Protein AF-A0A075FY60-F1 (afdb_monomer_lite)

Sequence (67 aa):
MWKKPEVSHENVESNKEADDDSTALMKLENKLEKLTDELSEESNHEKQELILRSINSLVEIIKKLKK

pLDDT: mean 80.8, std 21.1, range [40.97, 98.12]

Secondary structure (DSSP, 8-state):
-----------------S-HHHHHHHHHHHHHHHHHHHHHH---HHHHHHHHHHHHHHHHHHHHHT-

Foldseek 3Di:
DDDDDDDDPDDDDDDDPDCPLVVVLVVLVVVLVVLVVVLVPDPDPVVNVVSVVVNVVSVVVSVVSVD

Radius of gyration: 21.78 Å; chains: 1; bounding box: 46×61×29 Å

Structure (mmCIF, N/CA/C/O backbone):
data_AF-A0A075FY60-F1
#
_entry.id   AF-A0A075FY60-F1
#
loop_
_atom_site.group_PDB
_atom_site.id
_atom_site.type_symbol
_atom_site.label_atom_id
_atom_site.label_alt_id
_atom_site.label_comp_id
_atom_site.label_asym_id
_atom_site.label_entity_id
_atom_site.label_seq_id
_atom_site.pdbx_PDB_ins_code
_atom_site.Cartn_x
_atom_site.Cartn_y
_atom_site.Cartn_z
_atom_site.occupancy
_atom_site.B_iso_or_equiv
_atom_site.auth_seq_id
_atom_site.auth_comp_id
_atom_site.auth_asym_id
_atom_site.auth_atom_id
_atom_site.pdbx_PDB_model_num
ATOM 1 N N . MET A 1 1 ? -31.964 57.883 -7.987 1.00 41.44 1 MET A N 1
ATOM 2 C CA . MET A 1 1 ? -32.342 56.515 -7.570 1.00 41.44 1 MET A CA 1
ATOM 3 C C . MET A 1 1 ? -31.073 55.722 -7.315 1.00 41.44 1 MET A C 1
ATOM 5 O O . MET A 1 1 ? -30.390 55.396 -8.272 1.00 41.44 1 MET A O 1
ATOM 9 N N . TRP A 1 2 ? -30.720 55.473 -6.053 1.00 40.97 2 TRP A N 1
ATOM 10 C CA . TRP A 1 2 ? -29.654 54.544 -5.661 1.00 40.97 2 TRP A CA 1
ATOM 11 C C . TRP A 1 2 ? -30.249 53.515 -4.700 1.00 40.97 2 TRP A C 1
ATOM 13 O O . TRP A 1 2 ? -30.853 53.926 -3.714 1.00 40.97 2 TRP A O 1
ATOM 23 N N . LYS A 1 3 ? -30.021 52.224 -4.973 1.00 50.31 3 LYS A N 1
ATOM 24 C CA . LYS A 1 3 ? -29.672 51.163 -4.010 1.00 50.31 3 LYS A CA 1
ATOM 25 C C . LYS A 1 3 ? -28.996 50.012 -4.782 1.00 50.31 3 LYS A C 1
ATOM 27 O O . LYS A 1 3 ? -29.542 49.521 -5.760 1.00 50.31 3 LYS A O 1
ATOM 32 N N . LYS A 1 4 ? -27.772 49.663 -4.366 1.00 58.59 4 LYS A N 1
ATOM 33 C CA . LYS A 1 4 ? -27.057 48.391 -4.628 1.00 58.59 4 LYS A CA 1
ATOM 34 C C . LYS A 1 4 ? -27.467 47.369 -3.533 1.00 58.59 4 LYS A C 1
ATOM 36 O O . LYS A 1 4 ? -28.102 47.802 -2.570 1.00 58.59 4 LYS A O 1
ATOM 41 N N . PRO A 1 5 ? -26.866 46.167 -3.471 1.00 52.19 5 PRO A N 1
ATOM 42 C CA . PRO A 1 5 ? -26.879 45.043 -4.413 1.00 52.19 5 PRO A CA 1
ATOM 43 C C . PRO A 1 5 ? -27.501 43.795 -3.736 1.00 52.19 5 PRO A C 1
ATOM 45 O O . PRO A 1 5 ? -27.334 43.606 -2.533 1.00 52.19 5 PRO A O 1
ATOM 48 N N . GLU A 1 6 ? -28.178 42.915 -4.472 1.00 52.59 6 GLU A N 1
ATOM 49 C CA . GLU A 1 6 ? -28.667 41.652 -3.896 1.00 52.59 6 GLU A CA 1
ATOM 50 C C . GLU A 1 6 ? -27.574 40.583 -3.960 1.00 52.59 6 GLU A C 1
ATOM 52 O O . GLU A 1 6 ?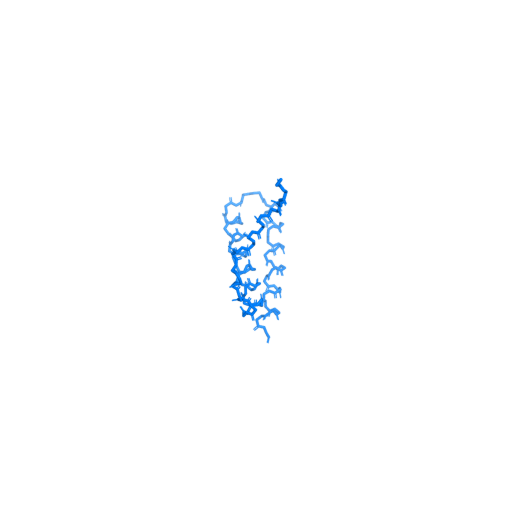 -27.249 40.028 -5.008 1.00 52.59 6 GLU A O 1
ATOM 57 N N . VAL A 1 7 ? -26.967 40.356 -2.796 1.00 56.84 7 VAL A N 1
ATOM 58 C CA . VAL A 1 7 ? -26.245 39.135 -2.457 1.00 56.84 7 VAL A CA 1
ATOM 59 C C . VAL A 1 7 ? -27.296 38.132 -1.998 1.00 56.84 7 VAL A C 1
ATOM 61 O O . VAL A 1 7 ? -27.868 38.304 -0.925 1.00 56.84 7 VAL A O 1
ATOM 64 N N . SER A 1 8 ? -27.512 37.075 -2.773 1.00 55.47 8 SER A N 1
ATOM 65 C CA . SER A 1 8 ? -28.248 35.897 -2.312 1.00 55.47 8 SER A CA 1
ATOM 66 C C . SER A 1 8 ? -27.274 34.730 -2.249 1.00 55.47 8 SER A C 1
ATOM 68 O O . SER A 1 8 ? -27.084 33.978 -3.201 1.00 55.47 8 SER A O 1
ATOM 70 N N . HIS A 1 9 ? -26.603 34.645 -1.100 1.00 50.81 9 HIS A N 1
ATOM 71 C CA . HIS A 1 9 ? -26.002 33.419 -0.598 1.00 50.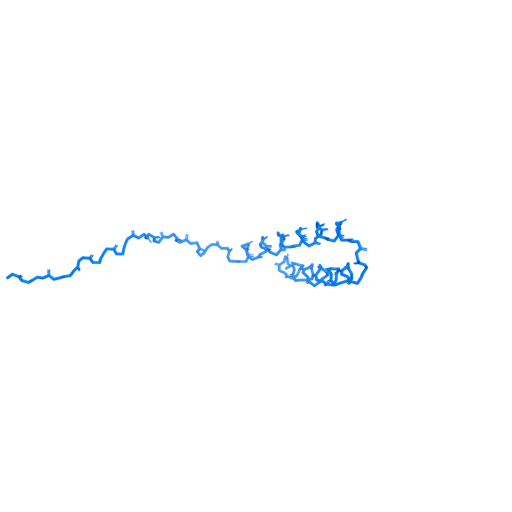81 9 HIS A CA 1
ATOM 72 C C . HIS A 1 9 ? -27.127 32.427 -0.288 1.00 50.81 9 HIS A C 1
ATOM 74 O O . HIS A 1 9 ? -27.641 32.414 0.822 1.00 50.81 9 HIS A O 1
ATOM 80 N N . GLU A 1 10 ? -27.495 31.593 -1.255 1.00 52.34 10 GLU A N 1
ATOM 81 C CA . GLU A 1 10 ? -28.321 30.410 -1.008 1.00 52.34 10 GLU A CA 1
ATOM 82 C C . GLU A 1 10 ? -27.784 29.225 -1.816 1.00 52.34 10 GLU A C 1
ATOM 84 O O . GLU A 1 10 ? -28.153 28.965 -2.959 1.00 52.34 10 GLU A O 1
ATOM 89 N N . ASN A 1 11 ? -26.862 28.495 -1.199 1.00 45.09 11 ASN A N 1
ATOM 90 C CA . ASN A 1 11 ? -26.884 27.038 -1.253 1.00 45.09 11 ASN A CA 1
ATOM 91 C C . ASN A 1 11 ? -26.374 26.546 0.102 1.00 45.09 11 ASN A C 1
ATOM 93 O O . ASN A 1 11 ? -25.178 26.542 0.371 1.00 45.09 11 ASN A O 1
ATOM 97 N N . VAL A 1 12 ? -27.296 26.540 1.061 1.00 48.53 12 VAL A N 1
ATOM 98 C CA . VAL A 1 12 ? -27.908 25.312 1.584 1.00 48.53 12 VAL A CA 1
ATOM 99 C C . VAL A 1 12 ? -26.894 24.541 2.421 1.00 48.53 12 VAL A C 1
ATOM 101 O O . VAL A 1 12 ? -26.053 23.797 1.921 1.00 48.53 12 VAL A O 1
ATOM 104 N N . GLU A 1 13 ? -27.030 24.743 3.730 1.00 50.78 13 GLU A N 1
ATOM 105 C CA . GLU A 1 13 ? -26.645 23.786 4.756 1.00 50.78 13 GLU A CA 1
ATOM 106 C C . GLU A 1 13 ? -26.989 22.363 4.301 1.00 50.78 13 GLU A C 1
ATOM 108 O O . GLU A 1 13 ? -28.154 21.988 4.193 1.00 50.78 13 GLU A O 1
ATOM 113 N N . SER A 1 14 ? -25.968 21.538 4.093 1.00 45.69 14 SER A N 1
ATOM 114 C CA . SER A 1 14 ? -26.114 20.105 4.304 1.00 45.69 14 SER A CA 1
ATOM 115 C C . SER A 1 14 ? -25.197 19.725 5.448 1.00 45.69 14 SER A C 1
ATOM 117 O O . SER A 1 14 ? -24.049 19.336 5.250 1.00 45.69 14 SER A O 1
ATOM 119 N N . ASN A 1 15 ? -25.753 19.847 6.650 1.00 51.06 15 ASN A N 1
ATOM 120 C CA . ASN A 1 15 ? -25.422 19.037 7.813 1.00 51.06 15 ASN A CA 1
ATOM 121 C C . ASN A 1 15 ? -24.862 17.663 7.407 1.00 51.06 15 ASN A C 1
ATOM 123 O O . ASN A 1 15 ? -25.604 16.811 6.916 1.00 51.06 15 ASN A O 1
ATOM 127 N N . LYS A 1 16 ? -23.564 17.450 7.632 1.00 50.34 16 LYS A N 1
ATOM 128 C CA . LYS A 1 16 ? -22.962 16.128 7.839 1.00 50.34 16 LYS A CA 1
ATOM 129 C C . LYS A 1 16 ? -21.862 16.239 8.892 1.00 50.34 16 LYS A C 1
ATOM 131 O O . LYS A 1 16 ? -20.729 15.839 8.671 1.00 50.34 16 LYS A O 1
ATOM 136 N N . GLU A 1 17 ? -22.228 16.730 10.071 1.00 46.47 17 GLU A N 1
ATOM 137 C CA . GLU A 1 17 ? -21.554 16.364 11.328 1.00 46.47 17 GLU A CA 1
ATOM 138 C C . GLU A 1 17 ? -22.006 14.964 11.783 1.00 46.47 17 GLU A C 1
ATOM 140 O O . GLU A 1 17 ? -22.328 14.714 12.939 1.00 46.47 17 GLU A O 1
ATOM 145 N N . ALA A 1 18 ? -22.087 14.036 10.834 1.00 48.34 18 ALA A N 1
ATOM 146 C CA . ALA A 1 18 ? -22.287 12.632 11.102 1.00 48.34 18 ALA A CA 1
ATOM 147 C C . ALA A 1 18 ? -21.101 11.924 10.453 1.00 48.34 18 ALA A C 1
ATOM 149 O O . ALA A 1 18 ? -21.047 11.792 9.230 1.00 48.34 18 ALA A O 1
ATOM 150 N N . ASP A 1 19 ? -20.176 11.492 11.311 1.00 50.06 19 ASP A N 1
ATOM 151 C CA . ASP A 1 19 ? -19.142 10.498 11.025 1.00 50.06 19 ASP A CA 1
ATOM 152 C C . ASP A 1 19 ? -17.860 10.999 10.317 1.00 50.06 19 ASP A C 1
ATOM 154 O O . ASP A 1 19 ? -17.446 10.499 9.265 1.00 50.06 19 ASP A O 1
ATOM 158 N N . ASP A 1 20 ? -17.176 11.977 10.927 1.00 59.03 20 ASP A N 1
ATOM 159 C CA . ASP A 1 20 ? -15.825 12.402 10.507 1.00 59.03 20 ASP A CA 1
ATOM 160 C C . ASP A 1 20 ? -14.824 11.227 10.572 1.00 59.03 20 ASP A C 1
ATOM 162 O O . ASP A 1 20 ? -14.057 11.001 9.633 1.00 59.03 20 ASP A O 1
ATOM 166 N N . ASP A 1 21 ? -14.932 10.379 11.602 1.00 59.59 21 ASP A N 1
ATOM 167 C CA . ASP A 1 21 ? -14.099 9.180 11.762 1.00 59.59 21 ASP A CA 1
ATOM 168 C C . ASP A 1 21 ? -14.384 8.110 10.697 1.00 59.59 21 ASP A C 1
ATOM 170 O O . ASP A 1 21 ? -13.449 7.558 10.115 1.00 59.59 21 ASP A O 1
ATOM 174 N N . SER A 1 22 ? -15.655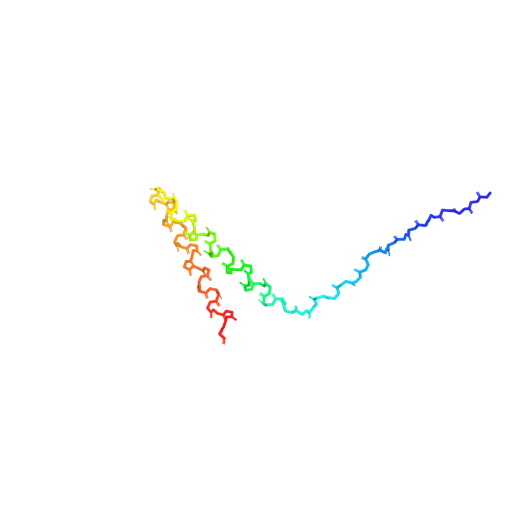 7.843 10.372 1.00 70.69 22 SER A N 1
ATOM 175 C CA . SER A 1 22 ? -16.028 6.894 9.307 1.00 70.69 22 SER A CA 1
ATOM 176 C C . SER A 1 22 ? -15.572 7.389 7.929 1.00 70.69 22 SER A C 1
ATOM 178 O O . SER A 1 22 ? -15.046 6.626 7.116 1.00 70.69 22 SER A O 1
ATOM 180 N N . THR A 1 23 ? -15.658 8.702 7.691 1.00 85.56 23 THR A N 1
ATOM 181 C CA . THR A 1 23 ? -15.167 9.332 6.458 1.00 85.56 23 THR A CA 1
ATOM 182 C C . THR A 1 23 ? -13.637 9.295 6.366 1.00 85.56 23 THR A C 1
ATOM 184 O O .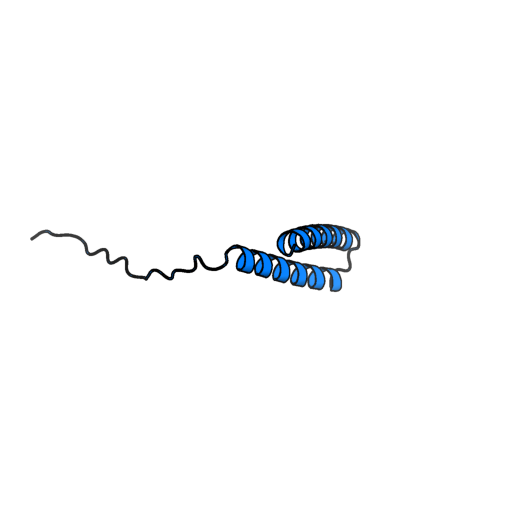 THR A 1 23 ? -13.083 9.070 5.285 1.00 85.56 23 THR A O 1
ATOM 187 N N . ALA A 1 24 ? -12.929 9.503 7.479 1.00 87.81 24 ALA A N 1
ATOM 188 C CA . ALA A 1 24 ? -11.474 9.405 7.547 1.00 87.81 24 ALA A CA 1
ATOM 189 C C . ALA A 1 24 ? -10.992 7.960 7.352 1.00 87.81 24 ALA A C 1
ATOM 191 O O . ALA A 1 24 ? -10.073 7.722 6.564 1.00 87.81 24 ALA A O 1
ATOM 192 N N . LEU A 1 25 ? -11.649 6.996 7.999 1.00 91.62 25 LEU A N 1
ATOM 193 C CA . LEU A 1 25 ? -11.377 5.570 7.846 1.00 91.62 25 LEU A CA 1
ATOM 194 C C . LEU A 1 25 ? -11.565 5.127 6.392 1.00 91.62 25 LEU A C 1
ATOM 196 O O . LEU A 1 25 ? -10.648 4.548 5.815 1.00 91.62 25 LEU A O 1
ATOM 200 N N . MET A 1 26 ? -12.686 5.496 5.767 1.00 91.75 26 MET A N 1
ATOM 201 C CA . MET A 1 26 ? -12.966 5.184 4.363 1.00 91.75 26 MET A CA 1
ATOM 202 C C . MET A 1 26 ? -11.902 5.773 3.422 1.00 91.75 26 MET A C 1
ATOM 204 O O . MET A 1 26 ? -11.442 5.113 2.492 1.00 91.75 26 MET A O 1
ATOM 208 N N . LYS A 1 27 ? -11.449 7.012 3.663 1.00 94.31 27 LYS A N 1
ATOM 209 C CA . LYS A 1 27 ? -10.360 7.623 2.877 1.00 94.31 27 LYS A CA 1
ATOM 210 C C . LYS A 1 27 ? -9.039 6.868 3.033 1.00 94.31 27 LYS A C 1
ATOM 212 O O . LYS A 1 27 ? -8.300 6.741 2.055 1.00 94.31 27 LYS A O 1
ATOM 217 N N . LEU A 1 28 ? -8.727 6.397 4.239 1.00 95.19 28 LEU A N 1
ATOM 218 C CA . LEU A 1 28 ? -7.518 5.619 4.510 1.00 95.19 28 LEU A CA 1
ATOM 219 C C . LEU A 1 28 ? -7.576 4.239 3.848 1.00 95.19 28 LEU A C 1
ATOM 221 O O . LEU A 1 28 ? -6.582 3.821 3.259 1.00 95.19 28 LEU A O 1
ATOM 225 N N . GLU A 1 29 ? -8.730 3.574 3.883 1.00 94.69 29 GLU A N 1
ATOM 226 C CA . GLU A 1 29 ? -8.963 2.294 3.202 1.00 94.69 29 GLU A CA 1
ATOM 227 C C . GLU A 1 29 ? -8.827 2.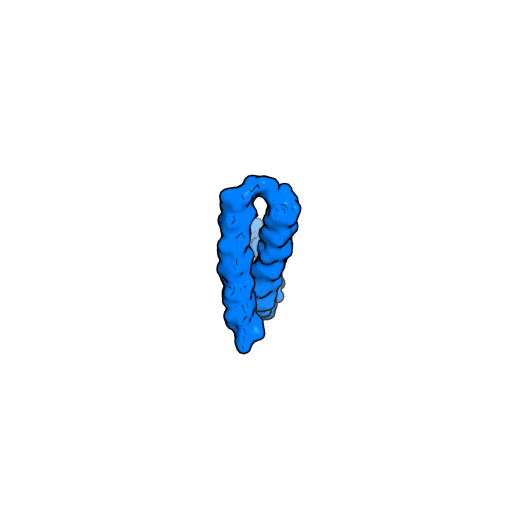433 1.682 1.00 94.69 29 GLU A C 1
ATOM 229 O O . GLU A 1 29 ? -8.062 1.691 1.071 1.00 94.69 29 GLU A O 1
ATOM 234 N N . ASN A 1 30 ? -9.437 3.460 1.083 1.00 96.38 30 ASN A N 1
ATOM 235 C CA . ASN A 1 30 ? -9.286 3.743 -0.349 1.00 96.38 30 ASN A CA 1
ATOM 236 C C . ASN A 1 30 ? -7.826 4.036 -0.738 1.00 96.38 30 ASN A C 1
ATOM 238 O O . ASN A 1 30 ? -7.380 3.712 -1.837 1.00 96.38 30 ASN A O 1
ATOM 242 N N . LYS A 1 31 ? -7.058 4.699 0.137 1.00 96.69 31 LYS A N 1
ATOM 243 C CA . LYS A 1 31 ? -5.634 4.961 -0.115 1.00 96.69 31 LYS A CA 1
ATOM 244 C C . LYS A 1 31 ? -4.796 3.686 -0.003 1.00 96.69 31 LYS A C 1
ATOM 246 O O . LYS A 1 31 ? -3.838 3.530 -0.754 1.00 96.69 31 LYS A O 1
ATOM 251 N N . LEU A 1 32 ? -5.146 2.801 0.927 1.00 97.38 32 LEU A N 1
ATOM 252 C CA . LEU A 1 32 ? -4.505 1.502 1.096 1.00 97.38 32 LEU A CA 1
ATOM 253 C C . LEU A 1 32 ? -4.726 0.606 -0.129 1.00 97.38 32 LEU A C 1
ATOM 255 O O . LEU A 1 32 ? -3.774 -0.023 -0.584 1.00 97.38 32 LEU A O 1
ATOM 259 N N . GLU A 1 33 ? -5.944 0.590 -0.673 1.00 97.25 33 GLU A N 1
ATOM 260 C CA . GLU A 1 33 ? -6.278 -0.114 -1.917 1.00 97.25 33 GLU A CA 1
ATOM 261 C C . GLU A 1 33 ? -5.393 0.376 -3.070 1.00 97.25 33 GLU A C 1
ATOM 263 O O . GLU A 1 33 ? -4.613 -0.399 -3.612 1.00 97.25 33 GLU A O 1
ATOM 268 N N . LYS A 1 34 ? -5.373 1.690 -3.328 1.00 97.75 34 LYS A N 1
ATOM 269 C CA . LYS A 1 34 ? -4.543 2.281 -4.393 1.00 97.75 34 LYS A CA 1
ATOM 270 C C . LYS A 1 34 ? -3.059 1.961 -4.270 1.00 97.75 34 LYS A C 1
ATOM 272 O O . LYS A 1 34 ? -2.425 1.632 -5.259 1.00 97.75 34 LYS A O 1
ATOM 277 N N . LEU A 1 35 ? -2.494 2.053 -3.066 1.00 97.81 35 LEU A N 1
ATOM 278 C CA . LEU A 1 35 ? -1.080 1.724 -2.862 1.00 97.81 35 LEU A CA 1
ATOM 279 C C . LEU A 1 35 ? -0.802 0.235 -3.081 1.00 97.81 35 LEU A C 1
ATOM 281 O O . LEU A 1 35 ? 0.296 -0.122 -3.496 1.00 97.81 35 LEU A O 1
ATOM 285 N N . THR A 1 36 ? -1.775 -0.628 -2.796 1.00 96.88 36 THR A N 1
ATOM 286 C CA . THR A 1 36 ? -1.662 -2.067 -3.050 1.00 96.88 36 THR A CA 1
ATOM 287 C C . THR A 1 36 ? -1.700 -2.356 -4.550 1.00 96.88 36 THR A C 1
ATOM 289 O O . THR A 1 36 ? -0.879 -3.137 -5.031 1.00 96.88 36 THR A O 1
ATOM 292 N N . ASP A 1 37 ? -2.572 -1.671 -5.291 1.00 97.81 37 ASP A N 1
ATOM 293 C CA . ASP A 1 37 ? -2.621 -1.739 -6.753 1.00 97.81 37 ASP A CA 1
ATOM 294 C C . ASP A 1 37 ? -1.312 -1.221 -7.368 1.00 97.81 37 ASP A C 1
ATOM 296 O O . ASP A 1 37 ? -0.671 -1.929 -8.144 1.00 97.81 37 ASP A O 1
ATOM 300 N N . GLU A 1 38 ? -0.843 -0.043 -6.939 1.00 97.19 38 GLU A N 1
ATOM 301 C CA . GLU A 1 38 ? 0.438 0.537 -7.364 1.00 97.19 38 GLU A CA 1
ATOM 302 C C . GLU A 1 38 ? 1.613 -0.411 -7.080 1.00 97.19 38 GLU A C 1
ATOM 304 O O . GLU A 1 38 ? 2.487 -0.580 -7.926 1.00 97.19 38 GLU A O 1
ATOM 309 N N . LEU A 1 39 ? 1.632 -1.077 -5.919 1.00 97.38 39 LEU A N 1
ATOM 310 C CA . LEU A 1 39 ? 2.660 -2.067 -5.594 1.00 97.38 39 LEU A CA 1
ATOM 311 C C . LEU A 1 39 ? 2.619 -3.275 -6.537 1.00 97.38 39 LEU A C 1
ATOM 313 O O . LEU A 1 39 ? 3.671 -3.810 -6.881 1.00 97.38 39 LEU A O 1
ATOM 317 N N . SER A 1 40 ? 1.419 -3.718 -6.921 1.00 96.12 40 SER A N 1
ATOM 318 C CA . SER A 1 40 ? 1.235 -4.884 -7.790 1.00 96.12 40 SER A CA 1
ATOM 319 C C . SER A 1 40 ? 1.728 -4.643 -9.220 1.00 96.12 40 SER A C 1
ATOM 321 O O . SER A 1 40 ? 2.182 -5.580 -9.879 1.00 96.12 40 SER A O 1
ATOM 323 N N . GLU A 1 41 ? 1.686 -3.388 -9.674 1.00 97.44 41 GLU A N 1
ATOM 324 C CA . GLU A 1 41 ? 2.136 -2.965 -11.002 1.00 97.44 41 GLU A CA 1
ATOM 325 C C . GLU A 1 41 ? 3.580 -2.424 -11.008 1.00 97.44 41 GLU A C 1
ATOM 327 O O . GLU A 1 41 ? 4.208 -2.331 -12.067 1.00 97.44 41 GLU A O 1
ATOM 332 N N . GLU A 1 42 ? 4.140 -2.075 -9.846 1.00 97.06 42 GLU A N 1
ATOM 333 C CA . GLU A 1 42 ? 5.497 -1.542 -9.741 1.00 97.06 42 GLU A CA 1
ATOM 334 C C . GLU A 1 42 ? 6.545 -2.648 -9.916 1.00 97.06 42 GLU A C 1
ATOM 336 O O . GLU A 1 42 ? 6.502 -3.693 -9.272 1.00 97.06 42 GLU A O 1
ATOM 341 N N . SER A 1 43 ? 7.538 -2.396 -10.768 1.00 96.12 43 SER A N 1
ATOM 342 C CA . SER A 1 43 ? 8.626 -3.335 -11.092 1.00 96.12 43 SER A CA 1
ATOM 343 C C . SER A 1 43 ? 9.975 -2.897 -10.520 1.00 96.12 43 SER A C 1
ATOM 345 O O . SER A 1 43 ? 10.915 -3.689 -10.440 1.00 96.12 43 SER A O 1
ATOM 347 N N . ASN A 1 44 ? 10.089 -1.637 -10.098 1.00 98.12 44 ASN A N 1
ATOM 348 C CA . ASN A 1 44 ? 11.272 -1.107 -9.449 1.00 98.12 44 ASN A CA 1
ATOM 349 C C . ASN A 1 44 ? 11.275 -1.480 -7.960 1.00 98.12 44 ASN A C 1
ATOM 351 O O . ASN A 1 44 ? 10.463 -0.984 -7.182 1.00 98.12 44 ASN A O 1
ATOM 355 N N . HIS A 1 45 ? 12.246 -2.294 -7.552 1.00 96.50 45 HIS A N 1
ATOM 356 C CA . HIS A 1 45 ? 12.367 -2.774 -6.173 1.00 96.50 45 HIS A CA 1
ATOM 357 C C . HIS A 1 45 ? 12.504 -1.668 -5.119 1.00 96.50 45 HIS A C 1
ATOM 359 O O . HIS A 1 45 ? 11.949 -1.787 -4.031 1.00 96.50 45 HIS A O 1
ATOM 365 N N . GLU A 1 46 ? 13.207 -0.576 -5.421 1.00 97.38 46 GLU A N 1
ATOM 366 C CA . GLU A 1 46 ? 13.347 0.537 -4.477 1.00 97.38 46 GLU A CA 1
ATOM 367 C C . GLU A 1 46 ? 12.000 1.234 -4.253 1.00 97.38 46 GLU A C 1
ATOM 369 O O . GLU A 1 46 ? 11.626 1.533 -3.119 1.00 97.38 46 GLU A O 1
ATOM 374 N N . LYS A 1 47 ? 11.219 1.421 -5.320 1.00 97.12 47 LYS A N 1
ATOM 375 C CA . LYS A 1 47 ? 9.862 1.962 -5.214 1.00 97.12 47 LYS A CA 1
ATOM 376 C C . LYS A 1 47 ? 8.904 0.995 -4.524 1.00 97.12 47 LYS A C 1
ATOM 378 O O . LYS A 1 47 ? 8.136 1.444 -3.678 1.00 97.12 47 LYS A O 1
ATOM 383 N N . GLN A 1 48 ? 8.987 -0.307 -4.808 1.00 97.94 48 GLN A N 1
ATOM 384 C CA . GLN A 1 48 ? 8.210 -1.330 -4.099 1.00 97.94 48 GLN A CA 1
ATOM 385 C C . GLN A 1 48 ? 8.436 -1.240 -2.583 1.00 97.94 48 GLN A C 1
ATOM 387 O O . GLN A 1 48 ? 7.475 -1.206 -1.818 1.00 97.94 48 GLN A O 1
ATOM 392 N N . GLU A 1 49 ? 9.690 -1.107 -2.140 1.00 97.81 49 GLU A N 1
ATOM 393 C CA . GLU A 1 49 ? 10.032 -0.946 -0.720 1.00 97.81 49 GLU A CA 1
ATOM 394 C C . GLU A 1 49 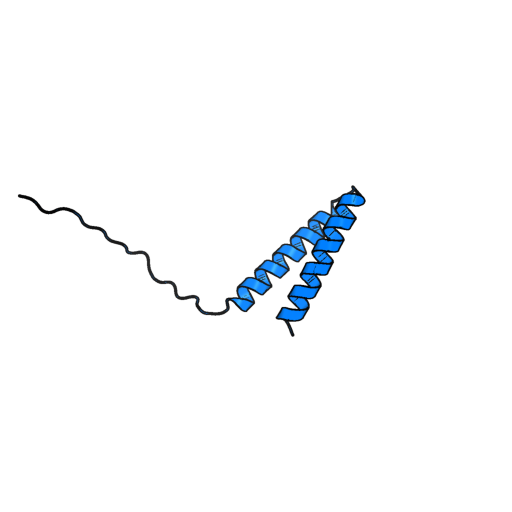? 9.443 0.334 -0.102 1.00 97.81 49 GLU A C 1
ATOM 396 O O . GLU A 1 49 ? 8.943 0.323 1.028 1.00 97.81 49 GLU A O 1
ATOM 401 N N . LEU A 1 50 ? 9.456 1.451 -0.835 1.00 97.94 50 LEU A N 1
ATOM 402 C CA . LEU A 1 50 ? 8.846 2.705 -0.379 1.00 97.94 50 LEU A CA 1
ATOM 403 C C . LEU A 1 50 ? 7.319 2.591 -0.245 1.00 97.94 50 LEU A C 1
ATOM 405 O O . LEU A 1 50 ? 6.738 3.074 0.738 1.00 97.94 50 LEU A O 1
ATOM 409 N N . ILE A 1 51 ? 6.669 1.927 -1.202 1.00 97.81 51 ILE A N 1
ATOM 410 C CA . ILE A 1 51 ? 5.225 1.679 -1.184 1.00 97.81 51 ILE A CA 1
ATOM 411 C C . ILE A 1 51 ? 4.870 0.741 -0.023 1.00 97.81 51 ILE A C 1
ATOM 413 O O . ILE A 1 51 ? 3.983 1.062 0.767 1.00 97.81 51 ILE A O 1
ATOM 417 N N . LEU A 1 52 ? 5.623 -0.347 0.174 1.00 97.88 52 LEU A N 1
ATOM 418 C CA . LEU A 1 52 ? 5.451 -1.279 1.295 1.00 97.88 52 LEU A CA 1
ATOM 419 C C . LEU A 1 52 ? 5.549 -0.586 2.659 1.00 97.88 52 LEU A C 1
ATOM 421 O O . LEU A 1 52 ? 4.727 -0.829 3.544 1.00 97.88 52 LEU A O 1
ATOM 425 N N . ARG A 1 53 ? 6.514 0.323 2.845 1.00 97.88 53 ARG A N 1
ATOM 426 C CA . ARG A 1 53 ? 6.620 1.129 4.076 1.00 97.88 53 ARG A CA 1
ATOM 427 C C . ARG A 1 53 ? 5.389 2.003 4.299 1.00 97.88 53 ARG A C 1
ATOM 429 O O . ARG A 1 53 ? 4.907 2.107 5.428 1.00 97.88 53 ARG A O 1
ATOM 436 N N . SER A 1 54 ? 4.873 2.601 3.230 1.00 97.56 54 SER A N 1
ATOM 437 C CA . SER A 1 54 ? 3.671 3.438 3.275 1.00 97.56 54 SER A CA 1
ATOM 438 C C . SER A 1 54 ? 2.420 2.618 3.611 1.00 97.56 54 SER A C 1
ATOM 440 O O . SER A 1 54 ? 1.644 3.025 4.476 1.00 97.56 54 SER A O 1
ATOM 442 N N . ILE A 1 55 ? 2.269 1.434 3.005 1.00 98.00 55 ILE A N 1
ATOM 443 C CA . ILE A 1 55 ? 1.209 0.457 3.301 1.00 98.00 55 ILE A CA 1
ATOM 444 C C . ILE A 1 55 ? 1.266 0.039 4.771 1.00 98.00 55 ILE A C 1
ATOM 446 O O . ILE A 1 55 ? 0.263 0.146 5.474 1.00 98.00 55 ILE A O 1
ATOM 450 N N . ASN A 1 56 ? 2.440 -0.360 5.271 1.00 97.31 56 ASN A N 1
ATOM 451 C CA . ASN A 1 56 ? 2.614 -0.752 6.671 1.00 97.31 56 ASN A CA 1
ATOM 452 C C . ASN A 1 56 ? 2.204 0.372 7.630 1.00 97.31 56 ASN A C 1
ATOM 454 O O . ASN A 1 56 ? 1.489 0.131 8.601 1.00 97.31 56 ASN A O 1
ATOM 458 N N . SER A 1 57 ? 2.605 1.613 7.342 1.00 97.06 57 SER A N 1
ATOM 459 C CA . SER A 1 57 ? 2.211 2.767 8.152 1.00 97.06 57 SER A CA 1
ATOM 460 C C . SER A 1 57 ? 0.694 2.991 8.147 1.00 97.06 57 SER A C 1
ATOM 462 O O . SER A 1 57 ? 0.108 3.182 9.213 1.00 97.06 57 SER A O 1
ATOM 464 N N . LEU A 1 58 ? 0.045 2.916 6.980 1.00 96.69 58 LEU A N 1
ATOM 465 C CA . LEU A 1 58 ? -1.407 3.077 6.858 1.00 96.69 58 LEU A CA 1
ATOM 466 C C . LEU A 1 58 ? -2.182 1.969 7.570 1.00 96.69 58 LEU A C 1
ATOM 468 O O . LEU A 1 58 ? -3.145 2.267 8.273 1.00 96.69 58 LEU A O 1
ATOM 472 N N . VAL A 1 59 ? -1.745 0.714 7.447 1.00 96.31 59 VAL A N 1
ATOM 473 C CA . VAL A 1 59 ? -2.355 -0.426 8.144 1.00 96.31 59 VAL A CA 1
ATOM 474 C C . VAL A 1 59 ? -2.324 -0.214 9.656 1.00 96.31 59 VAL A C 1
ATOM 476 O O . VAL A 1 59 ? -3.334 -0.433 10.322 1.00 96.31 59 VAL A O 1
ATOM 479 N N . GLU A 1 60 ? -1.208 0.261 10.212 1.00 96.38 60 GLU A N 1
ATOM 480 C CA . GLU A 1 60 ? -1.107 0.542 11.648 1.00 96.38 60 GLU A CA 1
ATOM 481 C C . GLU A 1 60 ? -2.007 1.702 12.097 1.00 96.38 60 GLU A C 1
ATOM 483 O O . GLU A 1 60 ? -2.569 1.655 13.192 1.00 96.38 60 GLU A O 1
ATOM 488 N N . ILE A 1 61 ? -2.194 2.727 11.262 1.00 94.88 61 ILE A N 1
ATOM 489 C CA . ILE A 1 61 ? -3.128 3.828 11.546 1.00 94.88 61 ILE A CA 1
ATOM 490 C C . ILE A 1 61 ? -4.574 3.318 11.526 1.00 94.88 61 ILE A C 1
ATOM 492 O O . ILE A 1 61 ? -5.312 3.538 12.484 1.00 94.88 61 ILE A O 1
ATOM 496 N N . ILE A 1 62 ? -4.967 2.580 10.484 1.00 94.25 62 ILE A N 1
ATOM 497 C CA . ILE A 1 62 ? -6.315 2.006 10.350 1.00 94.25 62 ILE A CA 1
ATOM 498 C C . ILE A 1 62 ? -6.616 1.062 11.518 1.00 94.25 62 ILE A C 1
ATOM 500 O O . ILE A 1 62 ? -7.690 1.139 12.110 1.00 94.25 62 ILE A O 1
ATOM 504 N N . LYS A 1 63 ? -5.660 0.207 11.908 1.00 93.94 63 LYS A N 1
ATOM 505 C CA . LYS A 1 63 ? -5.800 -0.673 13.079 1.00 93.94 63 LYS A CA 1
ATOM 506 C C . LYS A 1 63 ? -6.072 0.103 14.363 1.00 93.94 63 LYS A C 1
ATOM 508 O O . LYS A 1 63 ? -6.822 -0.394 15.189 1.00 93.94 63 LYS A O 1
ATOM 513 N N . LYS A 1 64 ? -5.462 1.277 14.552 1.00 92.81 64 LYS A N 1
ATOM 514 C CA . LYS A 1 64 ? -5.693 2.123 15.734 1.00 92.81 64 LYS A CA 1
ATOM 515 C C . LYS A 1 64 ? -7.061 2.799 15.712 1.00 92.81 64 LYS A C 1
ATOM 517 O O . LYS A 1 64 ? -7.637 2.958 16.774 1.00 92.81 64 LYS A O 1
ATOM 522 N N . LEU A 1 65 ? -7.558 3.178 14.533 1.00 89.94 65 LEU A N 1
ATOM 523 C CA . LEU A 1 65 ? -8.873 3.812 14.373 1.00 89.94 65 LEU A CA 1
ATOM 524 C C . LEU A 1 65 ? -10.037 2.821 14.500 1.00 89.94 65 LEU A C 1
ATOM 526 O O . LEU A 1 65 ? -11.117 3.197 14.931 1.00 89.94 65 LEU A O 1
ATOM 530 N N . LYS A 1 66 ? -9.826 1.552 14.130 1.00 86.50 66 LYS A N 1
ATOM 531 C CA . LYS A 1 66 ? -10.835 0.483 14.251 1.00 86.50 66 LYS A CA 1
ATOM 532 C C . LYS A 1 66 ? -10.920 -0.149 15.647 1.00 86.50 66 LYS A C 1
ATOM 534 O O . LYS A 1 66 ? -11.723 -1.063 15.830 1.00 86.50 66 LYS A O 1
ATOM 539 N N . LYS A 1 67 ? -10.044 0.237 16.575 1.00 68.12 67 LYS A N 1
ATOM 540 C CA . LYS A 1 67 ? -9.878 -0.403 17.885 1.00 68.12 67 LYS A CA 1
ATOM 541 C C . LYS A 1 67 ? -10.562 0.400 18.976 1.00 68.12 67 LYS A C 1
ATOM 543 O O . LYS A 1 67 ? -11.157 -0.254 19.857 1.00 68.12 67 LYS A O 1
#

Organism: NCBI:txid1455938